Protein AF-A0A929RQN2-F1 (afdb_monomer_lite)

Radius of gyration: 18.34 Å; chains: 1; bounding box: 40×28×57 Å

Organism: NCBI:txid1852361

Sequence (102 aa):
VLKYVIPARGMNKAGIPQSTLVWGAVGGVVGWFIGLPLGLVLGMIAAIFLVEYLRSNDTARAWKATVQALKAFGWTIAIELIAALTCATAWGLGVALAATGN

Structure (mmCIF, N/CA/C/O backbone):
data_AF-A0A929RQN2-F1
#
_entry.id   AF-A0A929RQN2-F1
#
loop_
_atom_site.group_PDB
_atom_site.id
_atom_site.type_symbol
_atom_site.label_atom_id
_atom_site.label_alt_id
_atom_site.label_comp_id
_atom_site.label_asym_id
_atom_site.label_entity_id
_atom_site.label_seq_id
_atom_site.pdbx_PDB_ins_code
_atom_site.Cartn_x
_atom_site.Cartn_y
_atom_site.Cartn_z
_atom_site.occupancy
_atom_site.B_iso_or_equiv
_atom_site.auth_seq_id
_atom_site.auth_comp_id
_atom_site.auth_asym_id
_atom_site.auth_atom_id
_atom_site.pdbx_PDB_model_num
ATOM 1 N N . VAL A 1 1 ? 5.021 -15.110 -6.413 1.00 70.00 1 VAL A N 1
ATOM 2 C CA . VAL A 1 1 ? 4.904 -15.602 -5.012 1.00 70.00 1 VAL A CA 1
ATOM 3 C C . VAL A 1 1 ? 5.316 -14.546 -3.981 1.00 70.00 1 VAL A C 1
ATOM 5 O O . VAL A 1 1 ? 4.521 -14.257 -3.096 1.00 70.00 1 VAL A O 1
ATOM 8 N N . LEU A 1 2 ? 6.492 -13.908 -4.109 1.00 74.25 2 LEU A N 1
ATOM 9 C CA . LEU A 1 2 ? 6.996 -12.907 -3.144 1.00 74.25 2 LEU A CA 1
ATOM 10 C C . LEU A 1 2 ? 6.021 -11.754 -2.841 1.00 74.25 2 LEU A C 1
ATOM 12 O O . LEU A 1 2 ? 5.811 -11.440 -1.671 1.00 74.25 2 LEU A O 1
ATOM 16 N N . LYS A 1 3 ? 5.358 -11.203 -3.868 1.00 70.81 3 LYS A N 1
ATOM 17 C CA . LYS A 1 3 ? 4.371 -10.119 -3.708 1.00 70.81 3 LYS A CA 1
ATOM 18 C C . LYS A 1 3 ? 3.155 -10.477 -2.852 1.00 70.81 3 LYS A C 1
ATOM 20 O O . LYS A 1 3 ? 2.493 -9.587 -2.351 1.00 70.81 3 LYS A O 1
ATOM 25 N N . TYR A 1 4 ? 2.868 -11.765 -2.670 1.00 69.62 4 TYR A N 1
ATOM 26 C CA . TYR A 1 4 ? 1.768 -12.226 -1.821 1.00 69.62 4 TYR A CA 1
ATOM 27 C C . TYR A 1 4 ? 2.260 -12.579 -0.416 1.00 69.62 4 TYR A C 1
ATOM 29 O O . TYR A 1 4 ? 1.625 -12.235 0.577 1.00 69.62 4 TYR A O 1
ATOM 37 N N . VAL A 1 5 ? 3.426 -13.224 -0.315 1.00 74.44 5 VAL A N 1
ATOM 38 C CA . VAL A 1 5 ? 3.960 -13.721 0.962 1.00 74.44 5 VAL A CA 1
ATOM 39 C C . VAL A 1 5 ? 4.427 -12.584 1.873 1.00 74.44 5 VAL A C 1
ATOM 41 O O . VAL A 1 5 ? 4.198 -12.640 3.082 1.00 74.44 5 VAL A O 1
ATOM 44 N N . ILE A 1 6 ? 5.072 -11.553 1.319 1.00 75.62 6 ILE A N 1
ATOM 45 C CA . ILE A 1 6 ? 5.635 -10.447 2.109 1.00 75.62 6 ILE A CA 1
ATOM 46 C C . ILE A 1 6 ? 4.521 -9.606 2.768 1.00 75.62 6 ILE A C 1
ATOM 48 O O . ILE A 1 6 ? 4.556 -9.460 3.995 1.00 75.62 6 ILE A O 1
ATOM 52 N N . PRO A 1 7 ? 3.487 -9.134 2.038 1.00 72.06 7 PRO A N 1
ATOM 53 C CA . PRO A 1 7 ? 2.372 -8.403 2.642 1.00 72.06 7 PRO A CA 1
ATOM 54 C C . PRO A 1 7 ? 1.565 -9.255 3.626 1.00 72.06 7 PRO A C 1
ATOM 56 O O . PRO A 1 7 ? 1.264 -8.796 4.727 1.00 72.06 7 PRO A O 1
ATOM 59 N N . ALA A 1 8 ? 1.274 -10.516 3.276 1.00 70.19 8 ALA A N 1
ATOM 60 C CA . ALA A 1 8 ? 0.485 -11.411 4.125 1.00 70.19 8 ALA A CA 1
ATOM 61 C C . ALA A 1 8 ? 1.155 -11.664 5.486 1.00 70.19 8 ALA A C 1
ATOM 63 O O . ALA A 1 8 ? 0.500 -11.615 6.529 1.00 70.19 8 ALA A O 1
ATOM 64 N N . ARG A 1 9 ? 2.483 -11.859 5.508 1.00 73.19 9 ARG A N 1
ATOM 65 C CA . ARG A 1 9 ? 3.245 -11.992 6.762 1.00 73.19 9 ARG A CA 1
ATOM 66 C C . ARG A 1 9 ? 3.203 -10.718 7.609 1.00 73.19 9 ARG A C 1
ATOM 68 O O . ARG A 1 9 ? 3.127 -10.821 8.832 1.00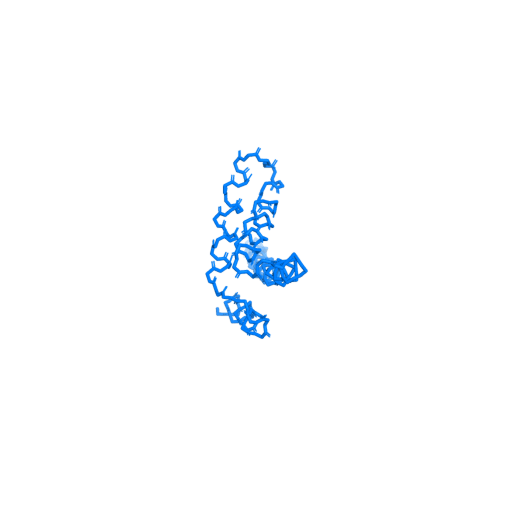 73.19 9 ARG A O 1
ATOM 75 N N . GLY A 1 10 ? 3.253 -9.541 6.984 1.00 75.19 10 GLY A N 1
ATOM 76 C CA . GLY A 1 10 ? 3.162 -8.253 7.679 1.00 75.19 10 GLY A CA 1
ATOM 77 C C . GLY A 1 10 ? 1.802 -8.037 8.346 1.00 75.19 10 GLY A C 1
ATOM 78 O O . GLY A 1 10 ? 1.743 -7.678 9.520 1.00 75.19 10 GLY A O 1
ATOM 79 N N . MET A 1 11 ? 0.714 -8.337 7.632 1.00 75.12 11 MET A N 1
ATOM 80 C CA . MET A 1 11 ? -0.650 -8.217 8.157 1.00 75.12 11 MET A CA 1
ATOM 81 C C . MET A 1 11 ? -0.934 -9.168 9.320 1.00 75.12 11 MET A C 1
ATOM 83 O O . MET A 1 11 ? -1.476 -8.742 10.339 1.00 75.12 11 MET A O 1
ATOM 87 N N . ASN A 1 12 ? -0.522 -10.434 9.194 1.00 74.19 12 ASN A N 1
ATOM 88 C CA . ASN A 1 12 ? -0.736 -11.440 10.235 1.00 74.19 12 ASN A CA 1
ATOM 89 C C . ASN A 1 12 ? -0.019 -11.062 11.537 1.00 74.19 12 ASN A C 1
ATOM 91 O O . ASN A 1 12 ? -0.602 -11.163 12.613 1.00 74.19 12 ASN A O 1
ATOM 95 N N . LYS A 1 13 ? 1.216 -10.549 11.449 1.00 78.69 13 LYS A N 1
ATOM 96 C CA . LYS A 1 13 ? 1.950 -10.032 12.618 1.00 78.69 13 LYS A CA 1
ATOM 97 C C . LYS A 1 13 ? 1.281 -8.812 13.256 1.00 78.69 13 LYS A C 1
ATOM 99 O O . LYS A 1 13 ? 1.448 -8.588 14.449 1.00 7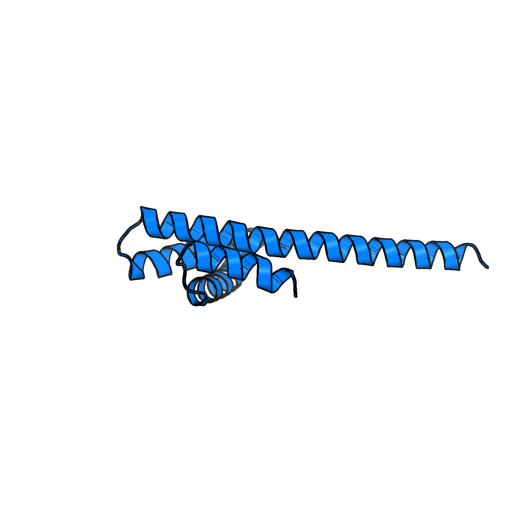8.69 13 LYS A O 1
ATOM 104 N N . ALA A 1 14 ? 0.552 -8.022 12.473 1.00 76.12 14 ALA A N 1
ATOM 105 C CA . ALA A 1 14 ? -0.156 -6.840 12.950 1.00 76.12 14 ALA A CA 1
ATOM 106 C C . ALA A 1 14 ? -1.557 -7.148 13.516 1.00 76.12 14 ALA A C 1
ATOM 108 O O . ALA A 1 14 ? -2.205 -6.234 14.022 1.00 76.12 14 ALA A O 1
ATOM 109 N N . GLY A 1 15 ? -2.031 -8.400 13.435 1.00 80.75 15 GLY A N 1
ATOM 110 C CA . GLY A 1 15 ? -3.379 -8.787 13.868 1.00 80.75 15 GLY A CA 1
ATOM 111 C C . GLY A 1 15 ? -4.499 -8.190 13.009 1.00 80.75 15 GLY A C 1
ATOM 112 O O . GLY A 1 15 ? -5.634 -8.090 13.469 1.00 80.75 15 GLY A O 1
ATOM 113 N N . ILE A 1 16 ? -4.187 -7.760 11.781 1.00 78.38 16 ILE A N 1
ATOM 114 C CA . ILE A 1 16 ? -5.140 -7.104 10.879 1.00 78.38 16 ILE A CA 1
ATOM 115 C C . ILE A 1 16 ? -5.749 -8.165 9.954 1.00 78.38 16 ILE A C 1
ATOM 117 O O . ILE A 1 16 ? -4.997 -8.829 9.232 1.00 78.38 16 ILE A O 1
ATOM 121 N N . PRO A 1 17 ? -7.085 -8.319 9.913 1.00 84.12 17 PRO A N 1
ATOM 122 C CA . PRO A 1 17 ? -7.736 -9.269 9.017 1.00 84.12 17 PRO A CA 1
ATOM 123 C C . PRO A 1 17 ? -7.406 -8.997 7.545 1.00 84.12 17 PRO A C 1
ATOM 125 O O . PRO A 1 17 ? -7.410 -7.849 7.102 1.00 84.12 17 PRO A O 1
ATOM 128 N N . GLN A 1 18 ? -7.207 -10.052 6.747 1.00 82.56 18 GLN A N 1
ATOM 129 C CA . GLN A 1 18 ? -7.014 -9.931 5.290 1.00 82.56 18 GLN A CA 1
ATOM 130 C C . GLN A 1 18 ? -8.185 -9.208 4.601 1.00 82.56 18 GLN A C 1
ATOM 132 O O . GLN A 1 18 ? -7.971 -8.466 3.644 1.00 82.56 18 GLN A O 1
ATOM 137 N N . SER A 1 19 ? -9.406 -9.347 5.131 1.00 86.12 19 SER A N 1
ATOM 138 C CA . SER A 1 19 ? -10.592 -8.638 4.637 1.00 86.12 19 SER A CA 1
ATOM 139 C C . SER A 1 19 ? -10.461 -7.116 4.717 1.00 86.12 19 SER A C 1
ATOM 141 O O . SER A 1 19 ? -11.005 -6.420 3.867 1.00 86.12 19 SER A O 1
ATOM 143 N N . THR A 1 20 ? -9.692 -6.581 5.672 1.00 85.69 20 THR A N 1
ATOM 144 C CA . THR A 1 20 ? -9.408 -5.143 5.757 1.00 85.69 20 THR A CA 1
ATOM 145 C C . THR A 1 20 ? -8.654 -4.652 4.518 1.00 85.69 20 THR A C 1
ATOM 147 O O . THR A 1 20 ? -8.942 -3.567 4.019 1.00 85.69 20 THR A O 1
ATOM 150 N N . LEU A 1 21 ? -7.738 -5.459 3.966 1.00 84.12 21 LEU A N 1
ATOM 151 C CA . LEU A 1 21 ? -7.020 -5.093 2.742 1.00 84.12 21 LEU A CA 1
ATOM 152 C C . LEU A 1 21 ? -7.942 -5.095 1.518 1.00 84.12 21 LEU A C 1
ATOM 154 O O . LEU A 1 21 ? -7.815 -4.230 0.657 1.00 84.12 21 LEU A O 1
ATOM 158 N N . VAL A 1 22 ? -8.884 -6.043 1.461 1.00 89.00 22 VAL A N 1
ATOM 159 C CA . VAL A 1 22 ? -9.887 -6.121 0.389 1.00 89.00 22 VAL A CA 1
ATOM 160 C C . VAL A 1 22 ? -10.761 -4.870 0.390 1.00 89.00 22 VAL A C 1
ATOM 162 O O . VAL A 1 22 ? -10.919 -4.237 -0.650 1.00 89.00 22 VAL A O 1
ATOM 165 N N . TRP A 1 23 ? -11.258 -4.457 1.557 1.00 91.69 23 TRP A N 1
ATOM 166 C CA . TRP A 1 23 ? -12.021 -3.213 1.680 1.00 91.69 23 TRP A CA 1
ATOM 167 C C . TRP A 1 23 ? -11.196 -1.979 1.316 1.00 91.69 23 TRP A C 1
ATOM 169 O O . TRP A 1 23 ? -11.703 -1.090 0.637 1.00 91.69 23 TRP A O 1
ATOM 179 N N . GLY A 1 24 ? -9.916 -1.947 1.697 1.00 88.81 24 GLY A N 1
ATOM 180 C CA . GLY A 1 24 ? -8.989 -0.904 1.265 1.00 88.81 24 GLY A CA 1
ATOM 181 C C . GLY A 1 24 ? -8.824 -0.835 -0.252 1.00 88.81 24 GLY A C 1
ATOM 182 O O . GLY A 1 24 ? -8.886 0.249 -0.823 1.00 88.81 24 GLY A O 1
ATOM 183 N N . ALA A 1 25 ? -8.673 -1.980 -0.917 1.00 88.69 25 ALA A N 1
ATOM 184 C CA . ALA A 1 25 ? -8.569 -2.043 -2.371 1.00 88.69 25 ALA A CA 1
ATOM 185 C C . ALA A 1 25 ? -9.850 -1.539 -3.053 1.00 88.69 25 ALA A C 1
ATOM 187 O O . ALA A 1 25 ? -9.774 -0.709 -3.955 1.00 88.69 25 ALA A O 1
ATOM 188 N N . VAL A 1 26 ? -11.023 -1.976 -2.582 1.00 94.38 26 VAL A N 1
ATOM 189 C CA . VAL A 1 26 ? -12.324 -1.512 -3.094 1.00 94.38 26 VAL A CA 1
ATOM 190 C C . VAL A 1 26 ? -12.475 -0.003 -2.908 1.00 94.38 26 VAL A C 1
ATOM 192 O O . VAL A 1 26 ? -12.786 0.707 -3.863 1.00 94.38 26 VAL A O 1
ATOM 195 N N . GLY A 1 27 ? -12.201 0.503 -1.704 1.00 93.19 27 GLY A N 1
ATOM 196 C CA . GLY A 1 27 ? -12.254 1.934 -1.415 1.00 93.19 27 GLY A CA 1
ATOM 197 C C . GLY A 1 27 ? -11.299 2.744 -2.286 1.00 93.19 27 GLY A C 1
ATOM 198 O O . GLY A 1 27 ? -11.676 3.796 -2.794 1.00 93.19 27 GLY A O 1
ATOM 199 N N . GLY A 1 28 ? -10.088 2.235 -2.519 1.00 89.50 28 GLY A N 1
ATOM 200 C CA . GLY A 1 28 ? -9.126 2.861 -3.418 1.00 89.50 28 GLY A CA 1
ATOM 201 C C . GLY A 1 28 ? -9.623 2.928 -4.862 1.00 89.50 28 GLY A C 1
ATOM 202 O O . GLY A 1 28 ? -9.560 3.987 -5.481 1.00 89.50 28 GLY A O 1
ATOM 203 N N . VAL A 1 29 ? -10.188 1.840 -5.388 1.00 92.69 29 VAL A N 1
ATOM 204 C CA . VAL A 1 29 ? -10.775 1.834 -6.739 1.00 92.69 29 VAL A CA 1
ATOM 205 C C . VAL A 1 29 ? -11.889 2.872 -6.857 1.00 92.69 29 VAL A C 1
ATOM 207 O O . VAL A 1 29 ? -11.898 3.637 -7.813 1.00 92.69 29 VAL A O 1
ATOM 210 N N . VAL A 1 30 ? -12.792 2.957 -5.878 1.00 94.25 30 VAL A N 1
ATOM 211 C CA . VAL A 1 30 ? -13.864 3.968 -5.879 1.00 94.25 30 VAL A CA 1
ATOM 212 C C . VAL A 1 30 ? -13.287 5.383 -5.814 1.00 94.25 30 VAL A C 1
ATOM 214 O O . VAL A 1 30 ? -13.667 6.243 -6.606 1.00 94.25 30 VAL A O 1
ATOM 217 N N . GLY A 1 31 ? -12.339 5.623 -4.907 1.00 91.12 31 GLY A N 1
ATOM 218 C CA . GLY A 1 31 ? -11.720 6.931 -4.733 1.00 91.12 31 GLY A CA 1
ATOM 219 C C . GLY A 1 31 ? -11.009 7.422 -5.993 1.00 91.12 31 GLY A C 1
ATOM 220 O O . GLY A 1 31 ? -11.093 8.609 -6.304 1.00 91.12 31 GLY A O 1
ATOM 221 N N . TRP A 1 32 ? -10.366 6.530 -6.758 1.00 92.25 32 TRP A N 1
ATOM 222 C CA . TRP A 1 32 ? -9.739 6.859 -8.044 1.00 92.25 32 TRP A CA 1
ATOM 223 C C . TRP A 1 32 ? -10.688 7.615 -8.970 1.00 92.25 32 TRP A C 1
ATOM 225 O O . TRP A 1 32 ? -10.342 8.698 -9.430 1.00 92.25 32 TRP A O 1
ATOM 235 N N . PHE A 1 33 ? -11.906 7.108 -9.168 1.00 91.62 33 PHE A N 1
ATOM 236 C CA . PHE A 1 33 ? -12.892 7.746 -10.043 1.00 91.62 33 PHE A CA 1
ATOM 237 C C . PHE A 1 33 ? -13.317 9.143 -9.572 1.00 91.62 33 PHE A C 1
ATOM 239 O O . PHE A 1 33 ? -13.786 9.935 -10.382 1.00 91.62 33 PHE A O 1
ATOM 246 N N . ILE A 1 34 ? -13.132 9.459 -8.288 1.00 90.12 34 ILE A N 1
ATOM 247 C CA . ILE A 1 34 ? -13.530 10.739 -7.692 1.00 90.12 34 ILE A CA 1
ATOM 248 C C . ILE A 1 34 ? -12.401 11.778 -7.769 1.00 90.12 34 ILE A C 1
ATOM 250 O O . ILE A 1 34 ? -12.665 12.950 -8.019 1.00 90.12 34 ILE A O 1
ATOM 254 N N . GLY A 1 35 ? -11.147 11.377 -7.531 1.00 84.31 35 GLY A N 1
ATOM 255 C CA . GLY A 1 35 ? -10.035 12.306 -7.261 1.00 84.31 35 GLY A CA 1
ATOM 256 C C . GLY A 1 35 ? -8.723 11.967 -7.968 1.00 84.31 35 GLY A C 1
ATOM 257 O O . GLY A 1 35 ? -7.650 12.152 -7.396 1.00 84.31 35 GLY A O 1
ATOM 258 N N . LEU A 1 36 ? -8.804 11.383 -9.160 1.00 85.88 36 LEU A N 1
ATOM 259 C CA . LEU A 1 36 ? -7.687 10.955 -10.008 1.00 85.88 36 LEU A CA 1
ATOM 260 C C . LEU A 1 36 ? -6.464 11.906 -9.987 1.00 85.88 36 LEU A C 1
ATOM 262 O O . LEU A 1 36 ? -6.634 13.111 -10.177 1.00 85.88 36 LEU A O 1
ATOM 266 N N . PRO A 1 37 ? -5.221 11.391 -9.828 1.00 81.50 37 PRO A N 1
ATOM 267 C CA . PRO A 1 37 ? -4.825 10.023 -9.446 1.00 81.50 37 PRO A CA 1
ATOM 268 C C . PRO A 1 37 ? -4.794 9.784 -7.922 1.00 81.50 37 PRO A C 1
ATOM 270 O O . PRO A 1 37 ? -4.682 8.644 -7.468 1.00 81.50 37 PRO A O 1
ATOM 273 N N . LEU A 1 38 ? -4.905 10.842 -7.113 1.00 89.19 38 LEU A N 1
ATOM 274 C CA . LEU A 1 38 ? -4.772 10.792 -5.648 1.00 89.19 38 LEU A CA 1
ATOM 275 C C . LEU A 1 38 ? -5.903 10.010 -4.968 1.00 89.19 38 LEU A C 1
ATOM 277 O O . LEU A 1 38 ? -5.726 9.463 -3.877 1.00 89.19 38 LEU A O 1
ATOM 281 N N . GLY A 1 39 ? -7.043 9.907 -5.646 1.00 88.25 39 GLY A N 1
ATOM 282 C CA . GLY A 1 39 ? -8.218 9.182 -5.196 1.00 88.25 39 GLY A CA 1
ATOM 283 C C . GLY A 1 39 ? -7.963 7.726 -4.792 1.00 88.25 39 GLY A C 1
ATOM 284 O O . GLY A 1 39 ? -8.583 7.254 -3.842 1.00 88.25 39 GLY A O 1
ATOM 285 N N . LEU A 1 40 ? -7.008 7.034 -5.430 1.00 88.06 40 LEU A N 1
ATOM 286 C CA . LEU A 1 40 ? -6.666 5.644 -5.086 1.00 88.06 40 LEU A CA 1
ATOM 287 C C . LEU A 1 40 ? -6.156 5.519 -3.648 1.00 88.06 40 LEU A C 1
ATOM 289 O O . LEU A 1 40 ? -6.595 4.669 -2.874 1.00 88.06 40 LEU A O 1
ATOM 293 N N . VAL A 1 41 ? -5.220 6.395 -3.287 1.00 88.50 41 VAL A N 1
ATOM 294 C CA . VAL A 1 41 ? -4.573 6.370 -1.975 1.00 88.50 41 VAL A CA 1
ATOM 295 C C . VAL A 1 41 ? -5.548 6.854 -0.909 1.00 88.50 41 VAL A C 1
ATOM 297 O O . VAL A 1 41 ? -5.700 6.205 0.124 1.00 88.50 41 VAL A O 1
ATOM 300 N N . LEU A 1 42 ? -6.256 7.954 -1.179 1.00 93.44 42 LEU A N 1
ATOM 301 C CA . LEU A 1 42 ? -7.218 8.532 -0.241 1.00 93.44 42 LEU A CA 1
ATOM 302 C C . LEU A 1 42 ? -8.394 7.587 0.033 1.00 93.44 42 LEU A C 1
ATOM 304 O O . LEU A 1 42 ? -8.762 7.392 1.191 1.00 93.44 42 LEU A O 1
ATOM 308 N N . GLY A 1 43 ? -8.937 6.946 -1.005 1.00 93.81 43 GLY A N 1
ATOM 309 C CA . GLY A 1 43 ? -10.019 5.973 -0.870 1.00 93.81 43 GLY A CA 1
ATOM 310 C C . GLY A 1 43 ? -9.607 4.740 -0.064 1.00 93.81 43 GLY A C 1
ATOM 311 O O . GLY A 1 43 ? -10.360 4.285 0.797 1.00 93.81 43 GLY A O 1
ATOM 312 N N . MET A 1 44 ? -8.386 4.235 -0.272 1.00 92.38 44 MET A N 1
ATOM 313 C CA . MET A 1 44 ? -7.849 3.117 0.508 1.00 92.38 44 MET A CA 1
ATOM 314 C C . MET A 1 44 ? -7.654 3.491 1.982 1.00 92.38 44 MET A C 1
ATOM 316 O O . MET A 1 44 ? -8.035 2.717 2.861 1.00 92.38 44 MET A O 1
ATOM 320 N N . ILE A 1 45 ? -7.095 4.674 2.258 1.00 95.88 45 ILE A N 1
ATOM 321 C CA . ILE A 1 45 ? -6.927 5.189 3.625 1.00 95.88 45 ILE A CA 1
ATOM 322 C C . ILE A 1 45 ? -8.283 5.271 4.325 1.00 95.88 45 ILE A C 1
ATOM 324 O O . ILE A 1 45 ? -8.442 4.716 5.411 1.00 95.88 45 ILE A O 1
ATOM 328 N N . ALA A 1 46 ? -9.263 5.917 3.688 1.00 96.00 46 ALA A N 1
ATOM 329 C CA . ALA A 1 46 ? -10.590 6.115 4.256 1.00 96.00 46 ALA A CA 1
ATOM 330 C C . ALA A 1 46 ? -11.300 4.783 4.532 1.00 96.00 46 ALA A C 1
ATOM 332 O O . ALA A 1 46 ? -11.806 4.580 5.634 1.00 96.00 46 ALA A O 1
ATOM 333 N N . ALA A 1 47 ? -11.297 3.854 3.572 1.00 96.00 47 ALA A N 1
ATOM 334 C CA . ALA A 1 47 ? -11.975 2.570 3.724 1.00 96.00 47 ALA A CA 1
ATOM 335 C C . ALA A 1 47 ? -11.364 1.709 4.836 1.00 96.00 47 ALA A C 1
ATOM 337 O O . ALA A 1 47 ? -12.097 1.164 5.659 1.00 96.00 47 ALA A O 1
ATOM 338 N N . ILE A 1 48 ? -10.033 1.609 4.901 1.00 95.31 48 ILE A N 1
ATOM 339 C CA . ILE A 1 48 ? -9.361 0.821 5.944 1.00 95.31 48 ILE A CA 1
ATOM 340 C C . ILE A 1 48 ? -9.604 1.435 7.317 1.00 95.31 48 ILE A C 1
ATOM 342 O O . ILE A 1 48 ? -9.947 0.715 8.258 1.00 95.31 48 ILE A O 1
ATOM 346 N N . PHE A 1 49 ? -9.451 2.756 7.419 1.00 95.88 49 PHE A N 1
ATOM 347 C CA . PHE A 1 49 ? -9.671 3.468 8.665 1.00 95.88 49 PHE A CA 1
ATOM 348 C C . PHE A 1 49 ? -11.110 3.284 9.155 1.00 95.88 49 PHE A C 1
ATOM 350 O O . PHE A 1 49 ? -11.292 2.891 10.303 1.00 95.88 49 PHE A O 1
ATOM 357 N N . LEU A 1 50 ? -12.122 3.478 8.297 1.00 96.25 50 LEU A N 1
ATOM 358 C CA . LEU A 1 50 ? -13.524 3.275 8.675 1.00 96.25 50 LEU A CA 1
ATOM 359 C C . LEU A 1 50 ? -13.806 1.831 9.087 1.00 96.25 50 LEU A C 1
ATOM 361 O O . LEU A 1 50 ? -14.416 1.612 10.126 1.00 96.25 50 LEU A O 1
ATOM 365 N N . VAL A 1 51 ? -13.374 0.843 8.299 1.00 96.25 51 VAL A N 1
ATOM 366 C CA . VAL A 1 51 ? -13.651 -0.571 8.595 1.00 96.25 51 VAL A CA 1
ATOM 367 C C . VAL A 1 51 ? -13.051 -0.981 9.933 1.00 96.25 51 VAL A C 1
ATOM 369 O O . VAL A 1 51 ? -13.708 -1.669 10.714 1.00 96.25 51 VAL A O 1
ATOM 372 N N . GLU A 1 52 ? -11.815 -0.571 10.215 1.00 95.12 52 GLU A N 1
ATOM 373 C CA . GLU A 1 52 ? -11.180 -0.924 11.479 1.00 95.12 52 GLU A CA 1
ATOM 374 C C . GLU A 1 52 ? -11.732 -0.092 12.641 1.00 95.12 52 GLU A C 1
ATOM 376 O O . GLU A 1 52 ? -11.943 -0.649 13.712 1.00 95.12 52 GLU A O 1
ATOM 381 N N . TYR A 1 53 ? -12.057 1.187 12.430 1.00 95.75 53 TYR A N 1
ATOM 382 C CA . TYR A 1 53 ? -12.703 2.025 13.441 1.00 95.75 53 TYR A CA 1
ATOM 383 C C . TYR A 1 53 ? -14.077 1.479 13.834 1.00 95.75 53 TYR A C 1
ATOM 385 O O . TYR A 1 53 ? -14.357 1.331 15.015 1.00 95.75 53 TYR A O 1
ATOM 393 N N . LEU A 1 54 ? -14.911 1.091 12.868 1.00 95.00 54 LEU A N 1
ATOM 394 C CA . LEU A 1 54 ? -16.220 0.490 13.139 1.00 95.00 54 LEU A CA 1
ATOM 395 C C . LEU A 1 54 ? -16.106 -0.870 13.846 1.00 95.00 54 LEU A C 1
ATOM 397 O O . LEU A 1 54 ? -17.024 -1.272 14.556 1.00 95.00 54 LEU A O 1
ATOM 401 N N . ARG A 1 55 ? -14.986 -1.581 13.670 1.00 91.75 55 ARG A N 1
ATOM 402 C CA . ARG A 1 55 ? -14.716 -2.869 14.324 1.00 91.75 55 ARG A CA 1
ATOM 403 C C . ARG A 1 55 ? -14.185 -2.715 15.748 1.00 91.75 55 ARG A C 1
ATOM 405 O O . ARG A 1 55 ? -14.529 -3.524 16.605 1.00 91.75 55 ARG A O 1
ATOM 412 N N . SER A 1 56 ? -13.303 -1.746 15.988 1.00 92.38 56 SER A N 1
ATOM 413 C CA . SER A 1 56 ? -12.605 -1.578 17.269 1.00 92.38 56 SER A CA 1
ATOM 414 C C . SER A 1 56 ? -13.186 -0.482 18.161 1.00 92.38 56 SER A C 1
ATOM 416 O O . SER A 1 56 ? -12.914 -0.487 19.357 1.00 92.38 56 SER A O 1
ATOM 418 N N . ASN A 1 57 ? -13.932 0.462 17.582 1.00 93.31 57 ASN A N 1
ATOM 419 C CA . ASN A 1 57 ? -14.332 1.739 18.179 1.00 93.31 57 ASN A CA 1
ATOM 420 C C . ASN A 1 57 ? -13.146 2.550 18.753 1.00 93.31 57 ASN A C 1
ATOM 422 O O . ASN A 1 57 ? -13.299 3.343 19.678 1.00 93.31 57 ASN A O 1
ATOM 426 N N . ASP A 1 58 ? -11.943 2.334 18.204 1.00 94.94 58 ASP A N 1
ATOM 427 C CA . ASP A 1 58 ? -10.680 2.931 18.648 1.00 94.94 58 ASP A CA 1
ATOM 428 C C . ASP A 1 58 ? -9.930 3.535 17.452 1.00 94.94 58 ASP A C 1
ATOM 430 O O . ASP A 1 58 ? -9.403 2.830 16.581 1.00 94.94 58 ASP A O 1
ATOM 434 N N . THR A 1 59 ? -9.855 4.866 17.452 1.00 96.12 59 THR A N 1
ATOM 435 C CA . THR A 1 59 ? -9.173 5.696 16.452 1.00 96.12 59 THR A CA 1
ATOM 436 C C . THR A 1 59 ? -7.684 5.372 16.327 1.00 96.12 59 THR A C 1
ATOM 438 O O . THR A 1 59 ? -7.162 5.289 15.213 1.00 96.12 59 THR A O 1
ATOM 441 N N . ALA A 1 60 ? -6.979 5.176 17.444 1.00 95.62 60 ALA A N 1
ATOM 442 C CA . ALA A 1 60 ? -5.541 4.922 17.434 1.00 95.62 60 ALA A CA 1
ATOM 443 C C . ALA A 1 60 ? -5.241 3.549 16.822 1.00 95.62 60 ALA A C 1
ATOM 445 O O . ALA A 1 60 ? -4.322 3.404 16.006 1.00 95.62 60 ALA A O 1
ATOM 446 N N . ARG A 1 61 ? -6.059 2.546 17.157 1.00 92.31 61 ARG A N 1
ATOM 447 C CA . ARG A 1 61 ? -5.968 1.210 16.563 1.00 92.31 61 ARG A CA 1
ATOM 448 C C . ARG A 1 61 ? -6.285 1.224 15.067 1.00 92.31 61 ARG A C 1
ATOM 450 O O . ARG A 1 61 ? -5.525 0.639 14.293 1.00 92.31 61 ARG A O 1
ATOM 457 N N . ALA A 1 62 ? -7.340 1.925 14.653 1.00 94.12 62 ALA A N 1
ATOM 458 C CA . ALA A 1 62 ? -7.717 2.057 13.246 1.00 94.12 62 ALA A CA 1
ATOM 459 C C . ALA A 1 62 ? -6.629 2.754 12.413 1.00 94.12 62 ALA A C 1
ATOM 461 O O . ALA A 1 62 ? -6.259 2.289 11.329 1.00 94.12 62 ALA A O 1
ATOM 462 N N . TRP A 1 63 ? -6.036 3.826 12.946 1.00 96.69 63 TRP A N 1
ATOM 463 C CA . TRP A 1 63 ? -4.927 4.518 12.294 1.00 96.69 63 TRP A CA 1
ATOM 464 C C . TRP A 1 63 ? -3.688 3.629 12.167 1.00 96.69 63 TRP A C 1
ATOM 466 O O . TRP A 1 63 ? -3.099 3.519 11.089 1.00 96.69 63 TRP A O 1
ATOM 476 N N . LYS A 1 64 ? -3.321 2.917 13.241 1.00 94.75 64 LYS A N 1
ATOM 477 C CA . LYS A 1 64 ? -2.202 1.967 13.216 1.00 94.75 64 LYS A CA 1
ATOM 478 C C . LYS A 1 64 ? -2.423 0.883 12.161 1.00 94.75 64 LYS A C 1
ATOM 480 O O . LYS A 1 64 ? -1.489 0.576 11.421 1.00 94.75 64 LYS A O 1
ATOM 485 N N . ALA A 1 65 ? -3.637 0.343 12.047 1.00 91.00 65 ALA A N 1
ATOM 486 C CA . ALA A 1 65 ? -3.972 -0.638 11.019 1.00 91.00 65 ALA A CA 1
ATOM 487 C C . ALA A 1 65 ? -3.843 -0.062 9.601 1.00 91.00 65 ALA A C 1
ATOM 489 O O . ALA A 1 65 ? -3.236 -0.692 8.734 1.00 91.00 65 ALA A O 1
ATOM 490 N N . THR A 1 66 ? -4.325 1.164 9.395 1.00 93.75 66 THR A N 1
ATOM 491 C CA . THR A 1 66 ? -4.221 1.887 8.119 1.00 93.75 66 THR A CA 1
ATOM 492 C C . THR A 1 66 ? -2.766 2.059 7.688 1.00 93.75 66 THR A C 1
ATOM 494 O O . THR A 1 66 ? -2.398 1.687 6.575 1.00 93.75 66 THR A O 1
ATOM 497 N N . VAL A 1 67 ? -1.895 2.528 8.587 1.00 94.50 67 VAL A N 1
ATOM 498 C CA . VAL A 1 67 ? -0.461 2.699 8.300 1.00 94.50 67 VAL A CA 1
ATOM 499 C C . VAL A 1 67 ? 0.225 1.363 7.997 1.00 94.50 67 VAL A C 1
ATOM 501 O O . VAL A 1 67 ? 1.062 1.288 7.097 1.00 94.50 67 VAL A O 1
ATOM 504 N N . GLN A 1 68 ? -0.106 0.292 8.723 1.00 91.31 68 GLN A N 1
ATOM 505 C CA . GLN A 1 68 ? 0.460 -1.038 8.461 1.00 91.31 68 GLN A CA 1
ATOM 506 C C . GLN A 1 68 ? 0.018 -1.589 7.101 1.00 91.31 68 GLN A C 1
ATOM 508 O O . GLN A 1 68 ? 0.839 -2.128 6.358 1.00 91.31 68 GLN A O 1
ATOM 513 N N . ALA A 1 69 ? -1.253 -1.407 6.743 1.00 88.62 69 ALA A N 1
ATOM 514 C CA . ALA A 1 69 ? -1.774 -1.800 5.441 1.00 88.62 69 ALA A CA 1
ATOM 515 C C . ALA A 1 69 ? -1.125 -1.001 4.300 1.00 88.62 69 ALA A C 1
ATOM 517 O O . ALA A 1 69 ? -0.700 -1.595 3.311 1.00 88.62 69 ALA A O 1
ATOM 518 N N . LEU A 1 70 ? -0.945 0.315 4.468 1.00 90.81 70 LEU A N 1
ATOM 519 C CA . LEU A 1 70 ? -0.221 1.153 3.507 1.00 90.81 70 LEU A CA 1
ATOM 520 C C . LEU A 1 70 ? 1.222 0.685 3.298 1.00 90.81 70 LEU A C 1
ATOM 522 O O . LEU A 1 70 ? 1.683 0.617 2.161 1.00 90.81 70 LEU A O 1
ATOM 526 N N . LYS A 1 71 ? 1.933 0.308 4.368 1.00 88.94 71 LYS A N 1
ATOM 527 C CA . LYS A 1 71 ? 3.287 -0.262 4.255 1.00 88.94 71 LYS A CA 1
ATOM 528 C C . LYS A 1 71 ? 3.285 -1.571 3.468 1.00 88.94 71 LYS A C 1
ATOM 530 O O . LYS A 1 71 ? 4.144 -1.773 2.615 1.00 88.94 71 LYS A O 1
ATOM 535 N N . ALA A 1 72 ? 2.324 -2.453 3.736 1.00 85.94 72 ALA A N 1
ATOM 536 C CA . ALA A 1 72 ? 2.181 -3.717 3.017 1.00 85.94 72 ALA A CA 1
ATOM 537 C C . ALA A 1 72 ? 1.886 -3.497 1.520 1.00 85.94 72 ALA A C 1
ATOM 539 O O . ALA A 1 72 ? 2.459 -4.172 0.661 1.00 85.94 72 ALA A O 1
ATOM 540 N N . PHE A 1 73 ? 1.049 -2.508 1.202 1.00 86.50 73 PHE A N 1
ATOM 541 C CA . PHE A 1 73 ? 0.763 -2.109 -0.173 1.00 86.50 73 PHE A CA 1
ATOM 542 C C . PHE A 1 73 ? 1.999 -1.508 -0.859 1.00 86.50 73 PHE A C 1
ATOM 544 O O . PHE A 1 73 ? 2.349 -1.913 -1.965 1.00 86.50 73 PHE A O 1
ATOM 551 N N . GLY A 1 74 ? 2.731 -0.628 -0.167 1.00 87.31 74 GLY A N 1
ATOM 552 C CA . GLY A 1 74 ? 3.986 -0.049 -0.652 1.00 87.31 74 GLY A CA 1
ATOM 553 C C . GLY A 1 74 ? 5.038 -1.105 -1.008 1.00 87.31 74 GLY A C 1
ATOM 554 O O . GLY A 1 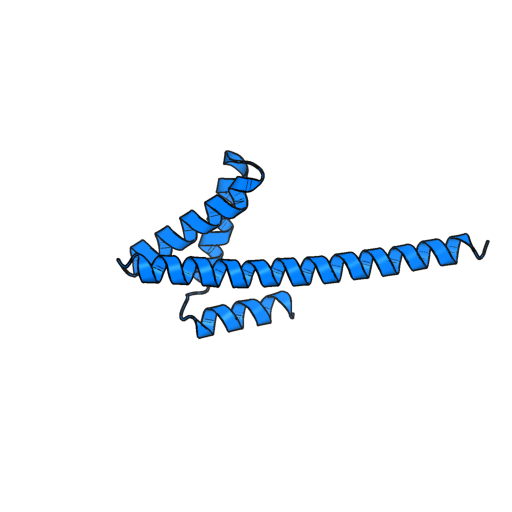74 ? 5.687 -0.999 -2.045 1.00 87.31 74 GLY A O 1
ATOM 555 N N . TRP A 1 75 ? 5.148 -2.179 -0.218 1.00 86.56 75 TRP A N 1
ATOM 556 C CA . TRP A 1 75 ? 6.006 -3.321 -0.558 1.00 86.56 75 TRP A CA 1
ATOM 557 C C . TRP A 1 75 ? 5.588 -4.027 -1.848 1.00 86.56 75 TRP A C 1
ATOM 559 O O . TRP A 1 75 ? 6.450 -4.462 -2.609 1.00 86.56 75 TRP A O 1
ATOM 569 N N . THR A 1 76 ? 4.286 -4.133 -2.115 1.00 85.62 76 THR A N 1
ATOM 570 C CA . THR A 1 76 ? 3.781 -4.738 -3.358 1.00 85.62 76 THR A CA 1
ATOM 571 C C . THR A 1 76 ? 4.205 -3.906 -4.565 1.00 85.62 76 THR A C 1
ATOM 573 O O . THR A 1 76 ? 4.787 -4.453 -5.499 1.00 85.62 76 THR A O 1
ATOM 576 N N . ILE A 1 77 ? 4.012 -2.584 -4.497 1.00 87.69 77 ILE A N 1
ATOM 577 C CA . ILE A 1 77 ? 4.427 -1.648 -5.552 1.00 87.69 77 ILE A CA 1
ATOM 578 C C . ILE A 1 77 ? 5.938 -1.725 -5.779 1.00 87.69 77 ILE A C 1
ATOM 580 O O . ILE A 1 77 ? 6.379 -1.826 -6.918 1.00 87.69 77 ILE A O 1
ATOM 584 N N . ALA A 1 78 ? 6.744 -1.724 -4.713 1.00 87.62 78 ALA A N 1
ATOM 585 C CA . ALA A 1 78 ? 8.199 -1.803 -4.834 1.00 87.62 78 ALA A CA 1
ATOM 586 C C . ALA A 1 78 ? 8.651 -3.078 -5.567 1.00 87.62 78 ALA A C 1
ATOM 588 O O . ALA A 1 78 ? 9.506 -3.019 -6.449 1.00 87.62 78 ALA A O 1
ATOM 589 N N . ILE A 1 79 ? 8.044 -4.225 -5.243 1.00 89.06 79 ILE A N 1
ATOM 590 C CA . ILE A 1 79 ? 8.326 -5.498 -5.920 1.00 89.06 79 ILE A CA 1
ATOM 591 C C . ILE A 1 79 ? 7.932 -5.425 -7.401 1.00 89.06 79 ILE A C 1
ATOM 593 O O . ILE A 1 79 ? 8.690 -5.886 -8.253 1.00 89.06 79 ILE A O 1
ATOM 597 N N . GLU A 1 80 ? 6.769 -4.850 -7.716 1.00 91.69 80 GLU A N 1
ATOM 598 C CA . GLU A 1 80 ? 6.302 -4.710 -9.099 1.00 91.69 80 GLU A CA 1
ATOM 599 C C . GLU A 1 80 ? 7.184 -3.761 -9.913 1.00 91.69 80 GLU A C 1
ATOM 601 O O . GLU A 1 80 ? 7.525 -4.091 -11.045 1.00 91.69 80 GLU A O 1
ATOM 606 N N . LEU A 1 81 ? 7.639 -2.651 -9.329 1.00 92.88 81 LEU A N 1
ATOM 607 C CA . LEU A 1 81 ? 8.569 -1.729 -9.979 1.00 92.88 81 LEU A CA 1
ATOM 608 C C . LEU A 1 81 ? 9.911 -2.398 -10.289 1.00 92.88 81 LEU A C 1
ATOM 610 O O . LEU A 1 81 ? 10.386 -2.304 -11.416 1.00 92.88 81 LEU A O 1
ATOM 614 N N . ILE A 1 82 ? 10.505 -3.120 -9.333 1.00 93.69 82 ILE A N 1
ATOM 615 C CA . ILE A 1 82 ? 11.771 -3.838 -9.556 1.00 93.69 82 ILE A CA 1
ATOM 616 C C . ILE A 1 82 ? 11.610 -4.880 -10.668 1.00 93.69 82 ILE A C 1
ATOM 618 O O . ILE A 1 82 ? 12.458 -4.975 -11.558 1.00 93.69 82 ILE A O 1
ATOM 622 N N . ALA A 1 83 ? 10.517 -5.647 -10.644 1.00 93.56 83 ALA A N 1
ATOM 623 C CA . ALA A 1 83 ? 10.239 -6.645 -11.669 1.00 93.56 83 ALA A CA 1
ATOM 624 C C . ALA A 1 83 ? 10.041 -5.998 -13.048 1.00 93.56 83 ALA A C 1
ATOM 626 O O . ALA A 1 83 ? 10.656 -6.433 -14.019 1.00 93.56 83 ALA A O 1
ATOM 627 N N . ALA A 1 84 ? 9.243 -4.930 -13.129 1.00 95.50 84 ALA A N 1
ATOM 628 C CA . ALA A 1 84 ? 8.986 -4.205 -14.368 1.00 95.50 84 ALA A CA 1
ATOM 629 C C . ALA A 1 84 ? 10.271 -3.608 -14.958 1.00 95.50 84 ALA A C 1
ATOM 631 O O . ALA A 1 84 ? 10.537 -3.790 -16.144 1.00 95.50 84 ALA A O 1
ATOM 632 N N . LEU A 1 85 ? 11.101 -2.963 -14.130 1.00 96.38 85 LEU A N 1
ATOM 633 C CA . LEU A 1 85 ? 12.386 -2.399 -14.550 1.00 96.38 85 LEU A CA 1
ATOM 634 C C . LEU A 1 85 ? 13.360 -3.482 -15.023 1.00 96.38 85 LEU A C 1
ATOM 636 O O . LEU A 1 85 ? 14.038 -3.300 -16.033 1.00 96.38 85 LEU A O 1
ATOM 640 N N . THR A 1 86 ? 13.401 -4.628 -14.341 1.00 96.75 86 THR A N 1
ATOM 641 C CA . THR A 1 86 ? 14.230 -5.772 -14.749 1.00 96.75 86 THR A CA 1
ATOM 642 C C . THR A 1 86 ? 13.791 -6.312 -16.110 1.00 96.75 86 THR A C 1
ATOM 644 O O . THR A 1 86 ? 14.624 -6.482 -16.999 1.00 96.75 86 THR A O 1
ATOM 647 N N . CYS A 1 87 ? 12.485 -6.526 -16.304 1.00 97.38 87 CYS A N 1
ATOM 648 C CA . CYS A 1 87 ? 11.925 -6.968 -17.581 1.00 97.38 87 CYS A CA 1
ATOM 649 C C . CYS A 1 87 ? 12.211 -5.967 -18.708 1.00 97.38 87 CYS A C 1
ATOM 651 O O . CYS A 1 87 ? 12.664 -6.369 -19.777 1.00 97.38 87 CYS A O 1
ATOM 653 N N . ALA A 1 88 ? 11.994 -4.672 -18.461 1.00 97.19 88 ALA A N 1
ATOM 654 C CA . ALA A 1 88 ? 12.261 -3.614 -19.434 1.00 97.19 88 ALA A CA 1
ATOM 655 C C . ALA A 1 88 ? 13.745 -3.560 -19.826 1.00 97.19 88 ALA A C 1
ATOM 657 O O . ALA A 1 88 ? 14.070 -3.432 -21.004 1.00 97.19 88 ALA A O 1
ATOM 658 N N . THR A 1 89 ? 14.645 -3.725 -18.852 1.00 96.62 89 THR A N 1
ATOM 659 C CA . THR A 1 89 ? 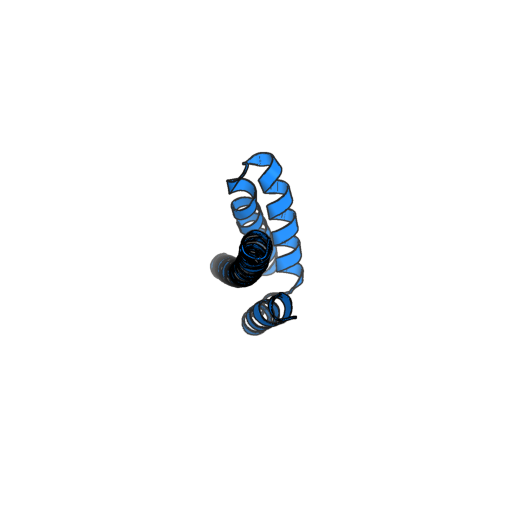16.096 -3.743 -19.084 1.00 96.62 89 THR A CA 1
ATOM 660 C C . THR A 1 89 ? 16.514 -4.967 -19.896 1.00 96.62 89 THR A C 1
ATOM 662 O O . THR A 1 89 ? 17.230 -4.829 -20.883 1.00 96.62 89 THR A O 1
ATOM 665 N N . ALA A 1 90 ? 16.045 -6.163 -19.523 1.00 97.06 90 ALA A N 1
ATOM 666 C CA . ALA A 1 90 ? 16.345 -7.399 -20.245 1.00 97.06 90 ALA A CA 1
ATOM 667 C C . ALA A 1 90 ? 15.854 -7.345 -21.700 1.00 97.06 90 ALA A C 1
ATOM 669 O O . ALA A 1 90 ? 16.582 -7.724 -22.617 1.00 97.06 90 ALA A O 1
ATOM 670 N N . TRP A 1 91 ? 14.646 -6.819 -21.914 1.00 97.44 91 TRP A N 1
ATOM 671 C CA . TRP A 1 91 ? 14.110 -6.587 -23.251 1.00 97.44 91 TRP A CA 1
ATOM 672 C C . TRP A 1 91 ? 14.956 -5.580 -24.039 1.00 97.44 91 TRP A C 1
ATOM 674 O O . TRP A 1 91 ? 15.343 -5.868 -25.168 1.00 97.44 91 TRP A O 1
ATOM 684 N N . GLY A 1 92 ? 15.306 -4.439 -23.435 1.00 97.00 92 GLY A N 1
ATOM 685 C CA . GLY A 1 92 ? 16.125 -3.408 -24.076 1.00 97.00 92 GLY A CA 1
ATOM 686 C C . GLY A 1 92 ? 17.509 -3.912 -24.491 1.00 97.00 92 GLY A C 1
ATOM 687 O O . GLY A 1 92 ? 17.960 -3.621 -25.596 1.00 97.00 92 GLY A O 1
ATOM 688 N N . LEU A 1 93 ? 18.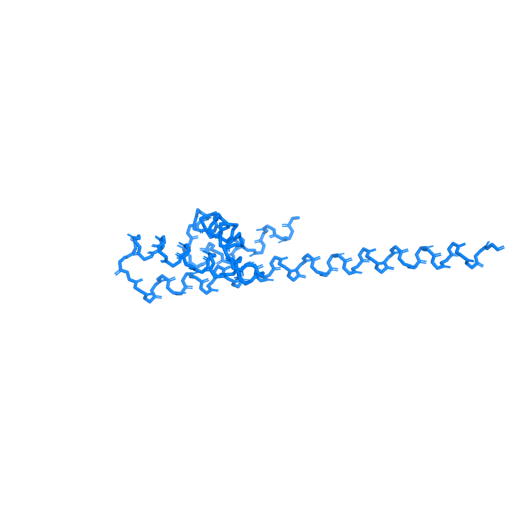153 -4.732 -23.653 1.00 96.94 93 LEU A N 1
ATOM 689 C CA . LEU A 1 93 ? 19.411 -5.401 -23.997 1.00 96.94 93 LEU A CA 1
ATOM 690 C C . LEU A 1 93 ? 19.237 -6.371 -25.170 1.00 96.94 93 LEU A C 1
ATOM 692 O O . LEU A 1 93 ? 20.056 -6.369 -26.083 1.00 96.94 93 LEU A O 1
ATOM 696 N N . GLY A 1 94 ? 18.166 -7.169 -25.174 1.00 96.00 94 GLY A N 1
ATOM 697 C CA . GLY A 1 94 ? 17.856 -8.070 -26.285 1.00 96.00 94 GLY A CA 1
ATOM 698 C C . GLY A 1 94 ? 17.664 -7.325 -27.608 1.00 96.00 94 GLY A C 1
ATOM 699 O O . GLY A 1 94 ? 18.229 -7.723 -28.623 1.00 96.00 94 GLY A O 1
ATOM 700 N N . VAL A 1 95 ? 16.930 -6.207 -27.583 1.00 96.94 95 VAL A N 1
ATOM 701 C CA . VAL A 1 95 ? 16.749 -5.328 -28.750 1.00 96.94 95 VAL A CA 1
ATOM 702 C C . VAL A 1 95 ? 18.082 -4.743 -29.215 1.00 96.94 95 VAL A C 1
ATOM 704 O O . VAL A 1 95 ? 18.368 -4.770 -30.408 1.00 96.94 95 VAL A O 1
ATOM 707 N N . ALA A 1 96 ? 18.914 -4.251 -28.293 1.00 95.06 96 ALA A N 1
ATOM 708 C CA . ALA A 1 96 ? 20.215 -3.679 -28.629 1.00 95.06 96 ALA A CA 1
ATOM 709 C C . ALA A 1 96 ? 21.151 -4.714 -29.273 1.00 95.06 96 ALA A C 1
ATOM 711 O O . ALA A 1 96 ? 21.746 -4.436 -30.311 1.00 95.06 96 ALA A O 1
ATOM 712 N N . LEU A 1 97 ? 21.229 -5.923 -28.707 1.00 95.75 97 LEU A N 1
ATOM 713 C CA . LEU A 1 97 ? 22.034 -7.016 -29.258 1.00 95.75 97 LEU A CA 1
ATOM 714 C C . LEU A 1 97 ? 21.552 -7.427 -30.654 1.00 95.75 97 LEU A C 1
ATOM 716 O O . LEU A 1 97 ? 22.369 -7.559 -31.565 1.00 95.75 97 LEU A O 1
ATOM 720 N N . ALA A 1 98 ? 20.236 -7.573 -30.839 1.00 93.12 98 ALA A N 1
ATOM 721 C CA . ALA A 1 98 ? 19.645 -7.892 -32.136 1.00 93.12 98 ALA A CA 1
ATOM 722 C C . ALA A 1 98 ? 19.932 -6.808 -33.190 1.00 93.12 98 ALA A C 1
ATOM 724 O O . ALA A 1 98 ? 20.190 -7.134 -34.343 1.00 93.12 98 ALA A O 1
ATOM 725 N N . ALA A 1 99 ? 19.935 -5.533 -32.793 1.00 90.06 99 ALA A N 1
ATOM 726 C CA . ALA A 1 99 ? 20.224 -4.417 -33.689 1.00 90.06 99 ALA A CA 1
ATOM 727 C C . ALA A 1 99 ? 21.706 -4.324 -34.099 1.00 90.06 99 ALA A C 1
ATOM 729 O O . ALA A 1 99 ? 21.998 -3.810 -35.172 1.00 90.06 99 ALA A O 1
ATOM 730 N N . THR A 1 100 ? 22.637 -4.804 -33.267 1.00 90.44 100 THR A N 1
ATOM 731 C CA . THR A 1 100 ? 24.086 -4.789 -33.565 1.00 90.44 100 THR A CA 1
ATOM 732 C C . THR A 1 100 ? 24.594 -6.014 -34.329 1.00 90.44 100 THR A C 1
ATOM 734 O O . THR A 1 100 ? 25.720 -5.998 -34.815 1.00 90.44 100 THR A O 1
ATOM 737 N N . GLY A 1 101 ? 23.807 -7.091 -34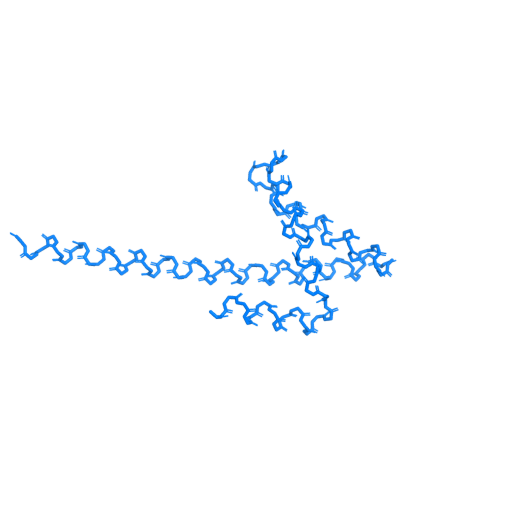.392 1.00 75.19 101 GLY A N 1
ATOM 738 C CA . GLY A 1 101 ? 24.171 -8.345 -35.063 1.00 75.19 101 GLY A CA 1
ATOM 739 C C . GLY A 1 101 ? 23.768 -8.426 -36.540 1.00 75.19 101 GLY A C 1
ATOM 740 O O . GLY A 1 101 ? 23.815 -9.518 -37.103 1.00 75.19 101 GLY A O 1
ATOM 741 N N . ASN A 1 102 ? 23.343 -7.311 -37.136 1.00 53.66 102 ASN A N 1
ATOM 742 C CA . ASN A 1 102 ? 22.806 -7.192 -38.493 1.00 53.66 102 ASN A CA 1
ATOM 743 C C . ASN A 1 102 ? 23.538 -6.084 -39.258 1.00 53.66 102 ASN A C 1
ATOM 745 O O . ASN A 1 102 ? 23.556 -6.156 -40.505 1.00 53.66 102 ASN A O 1
#

Secondary structure (DSSP, 8-state):
-HHHHHHHHHHHHTT--HHHHHHHHHHHHHHHHHHTTTHHHHHHHHHHHHHHHHHHS-HHHHHHHHHHHHHHHHHHHHHHHHHHHHHHHHHHHHHHHHHH--

InterPro domains:
  IPR007403 Protein of unknown function DUF456 [PF04306] (1-95)

Foldseek 3Di:
DCLVVQLVVLCVVLVHDPVLLVQLQVQLVVLCVVPPPCRNLVRSLVRQLVVVCVVPVDNVSSNVRSVSSVVSVVVSVVVVVVVVVVVVVVVVVVVVVVVVVD

pLDDT: mean 88.67, std 8.39, range [53.66, 97.44]